Protein AF-A0A6C0IY38-F1 (afdb_monomer_lite)

Organism: NCBI:txid1070528

Structure (mmCIF, N/CA/C/O backbone):
data_AF-A0A6C0IY38-F1
#
_entry.id   AF-A0A6C0IY38-F1
#
loop_
_atom_site.group_PDB
_atom_site.id
_atom_site.type_symbol
_atom_site.label_atom_id
_atom_site.label_alt_id
_atom_site.label_comp_id
_atom_site.label_a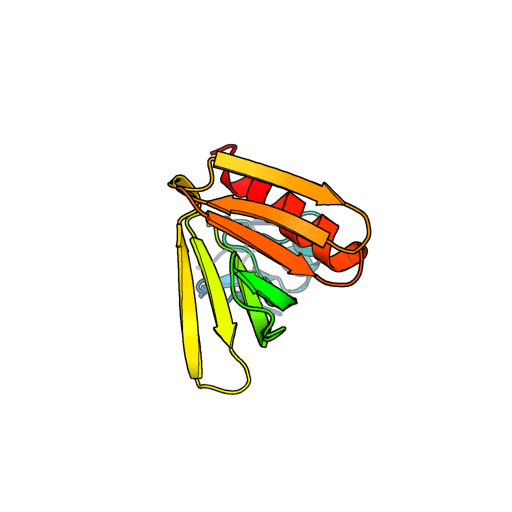sym_id
_atom_site.label_entity_id
_atom_site.label_seq_id
_atom_site.pdbx_PDB_ins_code
_atom_site.Cartn_x
_atom_site.Cartn_y
_atom_site.Cartn_z
_atom_site.occupancy
_atom_site.B_iso_or_equiv
_atom_site.auth_seq_id
_atom_site.auth_comp_id
_atom_site.auth_asym_id
_atom_site.auth_atom_id
_atom_site.pdbx_PDB_model_num
ATOM 1 N N . MET A 1 1 ? 6.571 3.243 -31.061 1.00 57.56 1 MET A N 1
ATOM 2 C CA . MET A 1 1 ? 7.560 2.331 -30.444 1.00 57.56 1 MET A CA 1
ATOM 3 C C . MET A 1 1 ? 7.563 2.615 -28.947 1.00 57.56 1 MET A C 1
ATOM 5 O O . MET A 1 1 ? 7.748 3.769 -28.588 1.00 57.56 1 MET A O 1
ATOM 9 N N . ASN A 1 2 ? 7.266 1.635 -28.086 1.00 83.56 2 ASN A N 1
ATOM 10 C CA . ASN A 1 2 ? 7.164 1.879 -26.639 1.00 83.56 2 ASN A CA 1
ATOM 11 C C . ASN A 1 2 ? 8.555 1.752 -25.995 1.00 83.56 2 ASN A C 1
ATOM 13 O O . ASN A 1 2 ? 9.219 0.730 -26.164 1.00 83.56 2 ASN A O 1
ATOM 17 N N . LEU A 1 3 ? 9.004 2.785 -25.280 1.00 93.50 3 LEU A N 1
ATOM 18 C CA . LEU A 1 3 ? 10.309 2.829 -24.607 1.00 93.50 3 LEU A CA 1
ATOM 19 C C . LEU A 1 3 ? 10.165 2.544 -23.107 1.00 93.50 3 LEU A C 1
ATOM 21 O O . LEU A 1 3 ? 9.169 2.908 -22.479 1.00 93.50 3 LEU A O 1
ATOM 25 N N . CYS A 1 4 ? 11.181 1.926 -22.508 1.00 95.56 4 CYS A N 1
ATOM 26 C CA . CYS A 1 4 ? 11.267 1.731 -21.066 1.00 95.56 4 CYS A CA 1
ATOM 27 C C . CYS A 1 4 ? 11.802 3.003 -20.401 1.00 95.56 4 CYS A C 1
ATOM 29 O O . CYS A 1 4 ? 12.994 3.267 -20.472 1.00 95.56 4 CYS A O 1
ATOM 31 N N . LEU A 1 5 ? 10.978 3.743 -19.661 1.00 92.44 5 LEU A N 1
ATOM 32 C CA . LEU A 1 5 ? 11.366 5.048 -19.088 1.00 92.44 5 LEU A CA 1
ATOM 33 C C . LEU A 1 5 ? 12.457 5.017 -18.002 1.00 92.44 5 LEU A C 1
ATOM 35 O O . LEU A 1 5 ? 12.903 6.062 -17.552 1.00 92.44 5 LEU A O 1
ATOM 39 N N . ILE A 1 6 ? 12.882 3.833 -17.559 1.00 94.06 6 ILE A N 1
ATOM 40 C CA . ILE A 1 6 ? 13.988 3.695 -16.600 1.00 94.06 6 ILE A CA 1
ATOM 41 C C . ILE A 1 6 ? 15.347 3.651 -17.317 1.00 94.06 6 ILE A C 1
ATOM 43 O O . ILE A 1 6 ? 16.330 4.148 -16.784 1.00 94.06 6 ILE A O 1
ATOM 47 N N . CYS A 1 7 ? 15.421 3.018 -18.494 1.00 95.50 7 CYS A N 1
ATOM 48 C CA . CYS A 1 7 ? 16.677 2.844 -19.242 1.00 95.50 7 CYS A CA 1
ATOM 49 C C . CYS A 1 7 ? 16.655 3.464 -20.642 1.00 95.50 7 CYS A C 1
ATOM 51 O O . CYS A 1 7 ? 17.658 3.410 -21.335 1.00 95.50 7 CYS A O 1
ATOM 53 N N . TYR A 1 8 ? 15.518 4.019 -21.058 1.00 94.25 8 TYR A N 1
ATOM 54 C CA . TYR A 1 8 ? 15.255 4.610 -22.370 1.00 94.25 8 TYR A CA 1
ATOM 55 C C . TYR A 1 8 ? 15.456 3.665 -23.569 1.00 94.25 8 TYR A C 1
ATOM 57 O O . TYR A 1 8 ? 15.418 4.097 -24.715 1.00 94.25 8 TYR A O 1
ATOM 65 N N . GLU A 1 9 ? 15.583 2.357 -23.322 1.00 95.75 9 GLU A N 1
ATOM 66 C CA . GLU A 1 9 ? 15.678 1.325 -24.359 1.00 95.75 9 GLU A CA 1
ATOM 67 C C . GLU A 1 9 ? 14.285 0.859 -24.836 1.00 95.75 9 GLU A C 1
ATOM 69 O O . GLU A 1 9 ? 13.318 0.897 -24.062 1.00 95.75 9 GLU A O 1
ATOM 74 N N . PRO A 1 10 ? 14.163 0.351 -26.077 1.00 95.69 10 PRO A N 1
ATOM 75 C CA . PRO A 1 10 ? 12.918 -0.205 -26.606 1.00 95.69 10 PRO A CA 1
ATOM 76 C C . PRO A 1 10 ? 12.379 -1.388 -25.789 1.00 95.69 10 PRO A C 1
ATOM 78 O O . PRO A 1 10 ? 13.118 -2.314 -25.463 1.00 95.69 10 PRO A O 1
ATOM 81 N N . LEU A 1 11 ? 11.071 -1.394 -25.508 1.00 94.00 11 LEU A N 1
ATOM 82 C CA . LEU A 1 11 ? 10.375 -2.497 -24.835 1.00 94.00 11 LEU A CA 1
ATOM 83 C C . LEU A 1 11 ? 10.154 -3.665 -25.806 1.00 94.00 11 LEU A C 1
ATOM 85 O O . LEU A 1 11 ? 9.054 -3.854 -26.319 1.00 94.00 11 LEU A O 1
ATOM 89 N N . LEU A 1 12 ? 11.209 -4.435 -26.070 1.00 90.69 12 LEU A N 1
ATOM 90 C CA . LEU A 1 12 ? 11.171 -5.567 -27.007 1.00 90.69 12 LEU A CA 1
ATOM 91 C C . LEU A 1 12 ? 11.042 -6.918 -26.301 1.00 90.69 12 LEU A C 1
ATOM 93 O O . LEU A 1 12 ? 10.403 -7.828 -26.817 1.00 90.69 12 LEU A O 1
ATOM 97 N N . THR A 1 13 ? 11.638 -7.070 -25.114 1.00 89.06 13 THR A N 1
ATOM 98 C CA . THR A 1 13 ? 11.650 -8.346 -24.384 1.00 89.06 13 THR A CA 1
ATOM 99 C C . THR A 1 13 ? 11.487 -8.142 -22.884 1.00 89.06 13 THR A C 1
ATOM 101 O O . THR A 1 13 ? 11.760 -7.071 -22.346 1.00 89.06 13 THR A O 1
ATOM 104 N N . SER A 1 14 ? 11.048 -9.188 -22.176 1.00 92.31 14 SER A N 1
ATOM 105 C CA . SER A 1 14 ? 10.981 -9.198 -20.706 1.00 92.31 14 SER A CA 1
ATOM 106 C C . SER A 1 14 ? 10.228 -7.999 -20.116 1.00 92.31 14 SER A C 1
ATOM 108 O O . SER A 1 14 ? 10.698 -7.356 -19.178 1.00 92.31 14 SER A O 1
ATOM 110 N N . ILE A 1 15 ? 9.059 -7.684 -20.671 1.00 94.56 15 ILE A N 1
ATOM 111 C CA . ILE A 1 15 ? 8.241 -6.539 -20.263 1.00 94.56 15 ILE A CA 1
ATOM 112 C C . ILE A 1 15 ? 7.404 -6.915 -19.041 1.00 94.56 15 ILE A C 1
ATOM 114 O O . ILE A 1 15 ? 6.842 -8.007 -18.948 1.00 94.56 15 ILE A O 1
ATOM 118 N N . LYS A 1 16 ? 7.299 -5.992 -18.090 1.00 91.81 16 LYS A N 1
ATOM 119 C CA . LYS A 1 16 ? 6.367 -6.067 -16.971 1.00 91.81 16 LYS A CA 1
ATOM 120 C C . LYS A 1 16 ? 5.362 -4.930 -17.099 1.00 91.81 16 LYS A C 1
ATOM 122 O O . LYS A 1 16 ? 5.730 -3.763 -16.989 1.00 91.81 16 LYS A O 1
ATOM 127 N N . THR A 1 17 ? 4.095 -5.292 -17.270 1.00 91.50 17 THR A N 1
ATOM 128 C CA . THR A 1 17 ? 2.969 -4.365 -17.138 1.00 91.50 17 THR A CA 1
ATOM 129 C C . THR A 1 17 ? 2.595 -4.233 -15.663 1.00 91.50 17 THR A C 1
ATOM 131 O O . THR A 1 17 ? 2.416 -5.232 -14.955 1.00 91.50 17 THR A O 1
ATOM 134 N N . MET A 1 18 ? 2.529 -2.997 -15.180 1.00 87.75 18 MET A N 1
ATOM 135 C CA . MET A 1 18 ? 2.107 -2.663 -13.822 1.00 87.75 18 MET A CA 1
ATOM 136 C C . MET A 1 18 ? 0.577 -2.622 -13.706 1.00 87.75 18 MET A C 1
ATOM 138 O O . MET A 1 18 ? -0.126 -2.563 -14.707 1.00 87.75 18 MET A O 1
ATOM 142 N N . LYS A 1 19 ? 0.037 -2.604 -12.479 1.00 80.56 19 LYS A N 1
ATOM 143 C CA . LYS A 1 19 ? -1.417 -2.453 -12.249 1.00 80.56 19 LYS A CA 1
ATOM 144 C C . LYS A 1 19 ? -1.968 -1.107 -12.731 1.00 80.56 19 LYS A C 1
ATOM 146 O O . LYS A 1 19 ? -3.145 -1.013 -13.036 1.00 80.56 19 LYS A O 1
ATOM 151 N N . CYS A 1 20 ? -1.116 -0.086 -12.806 1.00 82.62 20 CYS A N 1
ATOM 152 C CA . CYS A 1 20 ? -1.420 1.200 -13.434 1.00 82.62 20 CYS A CA 1
ATOM 153 C C . CYS A 1 20 ? -1.222 1.186 -14.963 1.00 82.62 20 CYS A C 1
ATOM 155 O O . CYS A 1 20 ? -1.102 2.244 -15.566 1.00 82.62 20 CYS A O 1
ATOM 157 N N . SER A 1 21 ? -1.123 0.002 -15.575 1.00 89.12 21 SER A N 1
ATOM 158 C CA . SER A 1 21 ? -0.968 -0.246 -17.016 1.00 89.12 21 SER A CA 1
ATOM 159 C C . SER A 1 21 ? 0.335 0.235 -17.671 1.00 89.12 21 SER A C 1
ATOM 161 O O . SER A 1 21 ? 0.577 -0.083 -18.831 1.00 89.12 21 SER A O 1
ATOM 163 N N . HIS A 1 22 ? 1.230 0.908 -16.944 1.00 92.19 22 HIS A N 1
ATOM 164 C CA . HIS A 1 22 ? 2.549 1.283 -17.466 1.00 92.19 22 HIS A CA 1
ATOM 165 C C . HIS A 1 22 ? 3.485 0.081 -17.618 1.00 92.19 22 HIS A C 1
ATOM 167 O O . HIS A 1 22 ? 3.487 -0.841 -16.794 1.00 92.19 22 HIS A O 1
ATOM 173 N N . GLN A 1 23 ? 4.299 0.111 -18.672 1.00 95.06 23 GLN A N 1
ATOM 174 C CA . GLN A 1 23 ? 5.196 -0.972 -19.059 1.00 95.06 23 GLN A CA 1
ATOM 175 C C . GLN A 1 23 ? 6.659 -0.583 -18.860 1.00 95.06 23 GLN A C 1
ATOM 177 O O . GLN A 1 23 ? 7.084 0.516 -19.206 1.00 95.06 23 GLN A O 1
ATOM 182 N N . PHE A 1 24 ? 7.439 -1.518 -18.326 1.00 95.75 24 PHE A N 1
ATOM 183 C CA . PHE A 1 24 ? 8.876 -1.364 -18.109 1.00 95.75 24 PHE A CA 1
ATOM 184 C C . PHE A 1 24 ? 9.576 -2.697 -18.358 1.00 95.75 24 PHE A C 1
ATOM 186 O O . PHE A 1 24 ? 8.959 -3.758 -18.241 1.00 95.75 24 PHE A O 1
ATOM 193 N N . HIS A 1 25 ? 10.885 -2.681 -18.602 1.00 97.06 25 HIS A N 1
ATOM 194 C CA . HIS A 1 25 ? 11.669 -3.907 -18.512 1.00 97.06 25 HI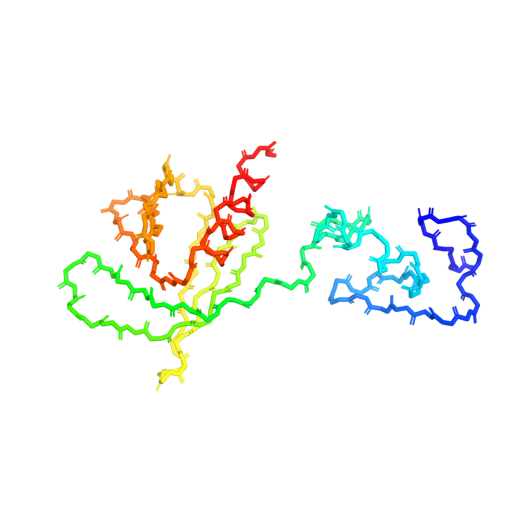S A CA 1
ATOM 195 C C . HIS A 1 25 ? 11.572 -4.493 -17.100 1.00 97.06 25 HIS A C 1
ATOM 197 O O . HIS A 1 25 ? 11.760 -3.782 -16.110 1.00 97.06 25 HIS A O 1
ATOM 203 N N . LYS A 1 26 ? 11.363 -5.809 -16.997 1.00 95.00 26 LYS A N 1
ATOM 204 C CA . LYS A 1 26 ? 11.277 -6.552 -15.732 1.00 95.00 26 LYS A CA 1
ATOM 205 C C . LYS A 1 26 ? 12.512 -6.314 -14.857 1.00 95.00 26 LYS A C 1
ATOM 207 O O . LYS A 1 26 ? 12.358 -6.107 -13.658 1.00 95.00 26 LYS A O 1
ATOM 212 N N . LYS A 1 27 ? 13.715 -6.265 -15.454 1.00 95.56 27 LYS A N 1
ATOM 213 C CA . LYS A 1 27 ? 14.975 -5.929 -14.755 1.00 95.56 27 LYS A CA 1
ATOM 214 C C . LYS A 1 27 ? 14.951 -4.512 -14.172 1.00 95.56 27 LYS A C 1
ATOM 216 O O . LYS A 1 27 ? 15.338 -4.310 -13.026 1.00 95.56 27 LYS A O 1
ATOM 221 N N . CYS A 1 28 ? 14.471 -3.547 -14.952 1.00 95.94 28 CYS A N 1
ATOM 222 C CA . CYS A 1 28 ? 14.491 -2.136 -14.596 1.00 95.94 28 CYS A CA 1
ATOM 223 C C . CYS A 1 28 ? 13.483 -1.845 -13.491 1.00 95.94 28 CYS A C 1
ATOM 225 O O . CYS A 1 28 ? 13.848 -1.272 -12.468 1.00 95.94 28 CYS A O 1
ATOM 227 N N . ILE A 1 29 ? 12.236 -2.298 -13.659 1.00 93.44 29 ILE A N 1
ATOM 228 C CA . ILE A 1 29 ? 11.213 -2.071 -12.640 1.00 93.44 29 ILE A CA 1
ATOM 229 C C . ILE A 1 29 ? 11.528 -2.825 -11.352 1.00 93.44 29 ILE A C 1
ATOM 231 O O . ILE A 1 29 ? 11.276 -2.288 -10.288 1.00 93.44 29 ILE A O 1
ATOM 235 N N . LYS A 1 30 ? 12.146 -4.014 -11.410 1.00 90.06 30 LYS A N 1
ATOM 236 C CA . LYS A 1 30 ? 12.590 -4.718 -10.197 1.00 90.06 30 LYS A CA 1
ATOM 237 C C . LYS A 1 30 ? 13.572 -3.864 -9.385 1.00 90.06 30 LYS A C 1
ATOM 239 O O . LYS A 1 30 ? 13.286 -3.586 -8.230 1.00 90.06 30 LYS A O 1
ATOM 244 N N . LYS A 1 31 ? 14.645 -3.365 -10.017 1.00 89.25 31 LYS A N 1
ATOM 245 C CA . LYS A 1 31 ? 15.626 -2.482 -9.358 1.00 89.25 31 LYS A CA 1
ATOM 246 C C . LYS A 1 31 ? 14.989 -1.210 -8.795 1.00 89.25 31 LYS A C 1
ATOM 248 O O . LYS A 1 31 ? 15.370 -0.758 -7.725 1.00 89.25 31 LYS A O 1
ATOM 253 N N . TRP A 1 32 ? 14.025 -0.628 -9.510 1.00 90.19 32 TRP A N 1
ATOM 254 C CA . TRP A 1 32 ? 13.301 0.544 -9.018 1.00 90.19 32 TRP A CA 1
ATOM 255 C C . TRP A 1 32 ? 12.485 0.218 -7.766 1.00 90.19 32 TRP A C 1
ATOM 257 O O . TRP A 1 32 ? 12.552 0.957 -6.790 1.00 90.19 32 TRP A O 1
ATOM 267 N N . LEU A 1 33 ? 11.761 -0.905 -7.773 1.00 81.94 33 LEU A N 1
ATOM 268 C CA . LEU A 1 33 ? 10.924 -1.336 -6.651 1.00 81.94 33 LEU A CA 1
ATOM 269 C C . LEU A 1 33 ? 11.711 -1.758 -5.411 1.00 81.94 33 LEU A C 1
ATOM 271 O O . LEU A 1 33 ? 11.149 -1.707 -4.318 1.00 81.94 33 LEU A O 1
ATOM 275 N N . ASP A 1 34 ? 12.990 -2.102 -5.564 1.00 75.50 34 ASP A N 1
ATOM 276 C CA . ASP A 1 34 ? 13.902 -2.320 -4.438 1.00 75.50 34 ASP A CA 1
ATOM 277 C C . ASP A 1 34 ? 14.198 -1.009 -3.673 1.00 75.50 34 ASP A C 1
ATOM 279 O O . ASP A 1 34 ? 14.542 -1.052 -2.495 1.00 75.50 34 ASP A O 1
ATOM 283 N N . ILE A 1 35 ? 14.030 0.155 -4.319 1.00 76.38 35 ILE A N 1
ATOM 284 C CA . ILE A 1 35 ? 14.316 1.487 -3.752 1.00 76.38 35 ILE A CA 1
ATOM 285 C C . ILE A 1 35 ? 13.021 2.247 -3.428 1.00 76.38 35 ILE A C 1
ATOM 287 O O . ILE A 1 35 ? 12.884 2.818 -2.349 1.00 76.38 35 ILE A O 1
ATOM 291 N N . LYS A 1 36 ? 12.069 2.287 -4.368 1.00 73.75 36 LYS A N 1
ATOM 292 C CA . LYS A 1 36 ? 10.800 3.019 -4.262 1.00 73.75 36 LYS A CA 1
ATOM 293 C C . LYS A 1 36 ? 9.642 2.111 -4.664 1.00 73.75 36 LYS A C 1
ATOM 295 O O . LYS A 1 36 ? 9.615 1.653 -5.803 1.00 73.75 36 LYS A O 1
ATOM 300 N N . PRO A 1 37 ? 8.611 1.914 -3.826 1.00 75.94 37 PRO A N 1
ATOM 301 C CA . PRO A 1 37 ? 7.505 1.002 -4.124 1.00 75.94 37 PRO A CA 1
ATOM 302 C C . PRO A 1 37 ? 6.490 1.570 -5.136 1.00 75.94 37 PRO A C 1
ATOM 304 O O . PRO A 1 37 ? 5.334 1.151 -5.147 1.00 75.94 37 PRO A O 1
ATOM 307 N N . THR A 1 38 ? 6.880 2.519 -5.985 1.00 80.75 38 THR A N 1
ATOM 308 C CA . THR A 1 38 ? 5.999 3.282 -6.879 1.00 80.75 38 THR A CA 1
ATOM 309 C C . THR A 1 38 ? 6.307 3.027 -8.350 1.00 80.75 38 THR A C 1
ATOM 311 O O . THR A 1 38 ? 7.403 2.625 -8.722 1.00 80.75 38 THR A O 1
ATOM 314 N N . CYS A 1 39 ? 5.332 3.266 -9.220 1.00 87.00 39 CYS A N 1
ATOM 315 C CA . CYS A 1 39 ? 5.537 3.305 -10.660 1.00 87.00 39 CYS A CA 1
ATOM 316 C C . CYS A 1 39 ? 6.424 4.511 -11.027 1.00 87.00 39 CYS A C 1
ATOM 318 O O . CYS A 1 39 ? 6.051 5.626 -10.678 1.00 87.00 39 CYS A O 1
ATOM 320 N N . PRO A 1 40 ? 7.528 4.346 -11.776 1.00 88.75 40 PRO A N 1
ATOM 321 C CA . PRO A 1 40 ? 8.382 5.470 -12.174 1.00 88.75 40 PRO A CA 1
ATOM 322 C C . PRO A 1 40 ? 7.667 6.545 -13.005 1.00 88.75 40 PRO A C 1
ATOM 324 O O . PRO A 1 40 ? 8.109 7.684 -13.030 1.00 88.75 40 PRO A O 1
ATOM 327 N N . TYR A 1 41 ? 6.578 6.185 -13.691 1.00 88.38 41 TYR A N 1
ATOM 328 C CA . TYR A 1 41 ? 5.858 7.094 -14.582 1.00 88.38 41 TYR A CA 1
ATOM 329 C C . TYR A 1 41 ? 4.743 7.868 -13.873 1.00 88.38 41 TYR A C 1
ATOM 331 O O . TYR A 1 41 ? 4.745 9.090 -13.846 1.00 88.38 41 TYR A O 1
ATOM 339 N N . CYS A 1 42 ? 3.785 7.158 -13.272 1.00 84.31 42 CYS A N 1
ATOM 340 C CA . CYS A 1 42 ? 2.609 7.775 -12.645 1.00 84.31 42 CYS A CA 1
ATOM 341 C C . CYS A 1 42 ? 2.667 7.789 -11.115 1.00 84.31 42 CYS A C 1
ATOM 343 O O . CYS A 1 42 ? 1.709 8.204 -10.462 1.00 84.31 42 CYS A O 1
ATOM 345 N N . LEU A 1 43 ? 3.747 7.259 -10.530 1.00 79.69 43 LEU A N 1
ATOM 346 C CA . LEU A 1 43 ? 3.991 7.215 -9.089 1.00 79.69 43 LEU A CA 1
ATOM 347 C C . LEU A 1 43 ? 2.920 6.453 -8.283 1.00 79.69 43 LEU A C 1
ATOM 349 O O . LEU A 1 43 ? 2.849 6.561 -7.061 1.00 79.69 43 LEU A O 1
ATOM 353 N N . SER A 1 44 ? 2.112 5.626 -8.955 1.00 73.50 44 SER A N 1
ATOM 354 C CA . SER A 1 44 ? 1.170 4.704 -8.311 1.00 73.50 44 SER A CA 1
ATOM 355 C C . SER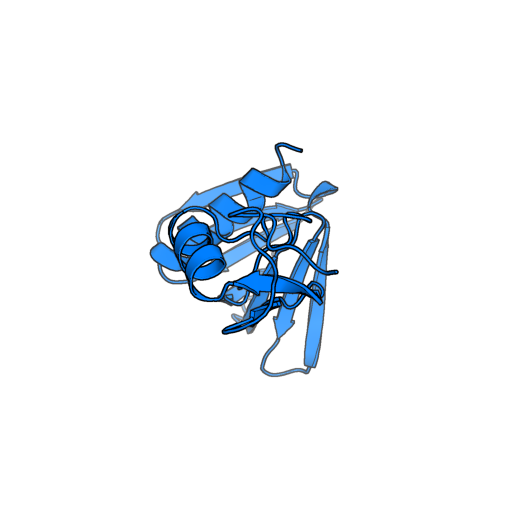 A 1 44 ? 1.907 3.573 -7.595 1.00 73.50 44 SER A C 1
ATOM 357 O O . SER A 1 44 ? 2.814 2.969 -8.162 1.00 73.50 44 SER A O 1
ATOM 359 N N . ILE A 1 45 ? 1.506 3.253 -6.368 1.00 71.38 45 ILE A N 1
ATOM 360 C CA . ILE A 1 45 ? 2.206 2.281 -5.520 1.00 71.38 45 ILE A CA 1
ATOM 361 C C . ILE A 1 45 ? 1.854 0.834 -5.933 1.00 71.38 45 ILE A C 1
ATOM 363 O O . ILE A 1 45 ? 0.702 0.525 -6.242 1.00 71.38 45 ILE A O 1
ATOM 367 N N . VAL A 1 46 ? 2.847 -0.061 -5.989 1.00 70.31 46 VAL A N 1
ATOM 368 C CA . VAL A 1 46 ? 2.757 -1.365 -6.692 1.00 70.31 46 VAL A CA 1
ATOM 369 C C . VAL A 1 46 ? 2.079 -2.466 -5.873 1.00 70.31 46 VAL A C 1
ATOM 371 O O . VAL A 1 46 ? 1.300 -3.272 -6.405 1.00 70.31 46 VAL A O 1
ATOM 374 N N . GLU A 1 47 ? 2.329 -2.482 -4.564 1.00 63.97 47 GLU A N 1
ATOM 375 C CA . GLU A 1 47 ? 1.789 -3.473 -3.633 1.00 63.97 47 GLU A CA 1
ATOM 376 C C . GLU A 1 47 ? 1.447 -2.843 -2.286 1.00 63.97 47 GLU A C 1
ATOM 378 O O . GLU A 1 47 ? 2.168 -2.981 -1.301 1.00 63.97 47 GLU A O 1
ATOM 383 N N . ASN A 1 48 ? 0.289 -2.193 -2.238 1.00 69.44 48 ASN A N 1
ATOM 384 C CA . ASN A 1 48 ? -0.309 -1.754 -0.987 1.00 69.44 48 ASN A CA 1
ATOM 385 C C . ASN A 1 48 ? -1.460 -2.681 -0.648 1.00 69.44 48 ASN A C 1
ATOM 387 O O . ASN A 1 48 ? -2.611 -2.336 -0.839 1.00 69.44 48 ASN A O 1
ATOM 391 N N . LYS A 1 49 ? -1.170 -3.910 -0.228 1.00 83.38 49 LYS A N 1
ATOM 392 C CA . LYS A 1 49 ? -2.185 -4.767 0.396 1.00 83.38 49 LYS A CA 1
ATOM 393 C C . LYS A 1 49 ? -1.610 -5.320 1.684 1.00 83.38 49 LYS A C 1
ATOM 395 O O . LYS A 1 49 ? -0.761 -6.204 1.667 1.00 83.38 49 LYS A O 1
ATOM 400 N N . PHE A 1 50 ? -2.083 -4.793 2.801 1.00 88.81 50 PHE A N 1
ATOM 401 C CA . PHE A 1 50 ? -1.630 -5.165 4.133 1.00 88.81 50 PHE A CA 1
ATOM 402 C C . PHE A 1 50 ? -2.753 -5.889 4.860 1.00 88.81 50 PHE A C 1
ATOM 404 O O . PHE A 1 50 ? -3.845 -5.345 4.999 1.00 88.81 50 PHE A O 1
ATOM 411 N N . LYS A 1 51 ? -2.495 -7.106 5.343 1.00 90.94 51 LYS A N 1
ATOM 412 C CA . LYS A 1 51 ? -3.405 -7.769 6.283 1.00 90.94 51 LYS A CA 1
ATOM 413 C C . LYS A 1 51 ? -3.237 -7.104 7.645 1.00 90.94 51 LYS A C 1
ATOM 415 O O . LYS A 1 51 ? -2.150 -7.156 8.213 1.00 90.94 51 LYS A O 1
ATOM 420 N N . ILE A 1 52 ? -4.289 -6.469 8.142 1.00 91.69 52 ILE A N 1
ATOM 421 C CA . ILE A 1 52 ? -4.266 -5.695 9.382 1.00 91.69 52 ILE A CA 1
ATOM 422 C C . ILE A 1 52 ? -5.507 -5.974 10.228 1.00 91.69 52 ILE A C 1
ATOM 424 O O . ILE A 1 52 ? -6.523 -6.457 9.728 1.00 91.69 52 ILE A O 1
ATOM 428 N N . HIS A 1 53 ? -5.452 -5.604 11.502 1.00 91.56 53 HIS A N 1
ATOM 429 C CA . HIS A 1 53 ? -6.634 -5.514 12.353 1.00 91.56 53 HIS A CA 1
ATOM 430 C C . HIS A 1 53 ? -6.979 -4.045 12.564 1.00 91.56 53 HIS A C 1
ATOM 432 O O . HIS A 1 53 ? -6.093 -3.256 12.884 1.00 91.56 53 HIS A O 1
ATOM 438 N N . VAL A 1 54 ? -8.245 -3.664 12.408 1.00 89.31 54 VAL A N 1
ATOM 439 C CA . VAL A 1 54 ? -8.675 -2.269 12.609 1.00 89.31 54 VAL A CA 1
ATOM 440 C C . VAL A 1 54 ? -9.679 -2.199 13.745 1.00 89.31 54 VAL A C 1
ATOM 442 O O . VAL A 1 54 ? -10.617 -2.996 13.792 1.00 89.31 54 VAL A O 1
ATOM 445 N N . LYS A 1 55 ? -9.492 -1.224 14.637 1.00 88.25 55 LYS A N 1
ATOM 446 C CA . LYS A 1 55 ? -10.484 -0.815 15.635 1.00 88.25 55 LYS A CA 1
ATOM 447 C C . LYS A 1 55 ? -10.957 0.609 15.347 1.00 88.25 55 LYS A C 1
ATOM 449 O O . LYS A 1 55 ? -10.129 1.496 15.132 1.00 88.25 55 LYS A O 1
ATOM 454 N N . PHE A 1 56 ? -12.271 0.811 15.381 1.00 82.75 56 PHE A N 1
ATOM 455 C CA . PHE A 1 56 ? -12.916 2.126 15.320 1.00 82.75 56 PHE A CA 1
ATOM 456 C C . PHE A 1 56 ? -13.358 2.529 16.729 1.00 82.75 56 PHE A C 1
ATOM 458 O O . PHE A 1 56 ? -13.792 1.661 17.490 1.00 82.75 56 PHE A O 1
ATOM 465 N N . ASN A 1 57 ? -13.232 3.816 17.079 1.00 65.88 57 ASN A N 1
ATOM 466 C CA . ASN A 1 57 ? -13.678 4.334 18.375 1.00 65.88 57 ASN A CA 1
ATOM 467 C C . ASN A 1 57 ? -15.114 3.859 18.676 1.00 65.88 57 ASN A C 1
ATOM 469 O O . ASN A 1 57 ? -16.031 4.145 17.912 1.00 65.88 57 ASN A O 1
ATOM 473 N N . ASN A 1 58 ? -15.242 3.127 19.787 1.00 55.19 58 ASN A N 1
ATOM 474 C CA . ASN A 1 58 ? -16.448 2.570 20.420 1.00 55.19 58 ASN A CA 1
ATOM 475 C C . ASN A 1 58 ? -16.893 1.138 20.075 1.00 55.19 58 ASN A C 1
ATOM 477 O O . ASN A 1 58 ? -17.793 0.651 20.748 1.00 55.19 58 ASN A O 1
ATOM 481 N N . ASN A 1 59 ? -16.218 0.392 19.186 1.00 54.19 59 ASN A N 1
ATOM 482 C CA . ASN A 1 59 ? -16.524 -1.038 18.991 1.00 54.19 59 ASN A CA 1
ATOM 483 C C . ASN A 1 59 ? -15.322 -1.938 19.333 1.00 54.19 59 ASN A C 1
ATOM 485 O O . ASN A 1 59 ? -14.262 -1.852 18.713 1.00 54.19 59 ASN A O 1
ATOM 489 N N . ASN A 1 60 ? -15.501 -2.864 20.286 1.00 52.25 60 ASN A N 1
ATOM 490 C CA . ASN A 1 60 ? -14.495 -3.862 20.698 1.00 52.25 60 ASN A CA 1
ATOM 491 C C . ASN A 1 60 ? -14.206 -4.948 19.638 1.00 52.25 60 ASN A C 1
ATOM 493 O O . ASN A 1 60 ? -13.374 -5.832 19.852 1.00 52.25 60 ASN A O 1
ATOM 497 N N . LEU A 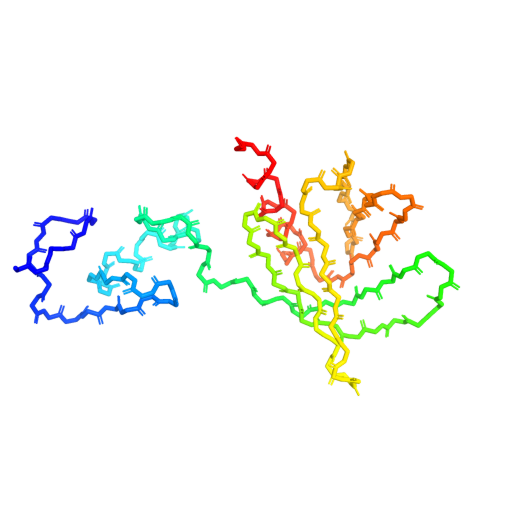1 61 ? -14.859 -4.880 18.478 1.00 57.16 61 LEU A N 1
ATOM 498 C CA . LEU A 1 61 ? -14.719 -5.846 17.396 1.00 57.16 61 LEU A CA 1
ATOM 499 C C . LEU A 1 61 ? -13.403 -5.613 16.638 1.00 57.16 61 LEU A C 1
ATOM 501 O O . LEU A 1 61 ? -13.273 -4.701 15.821 1.00 57.16 61 LEU A O 1
ATOM 505 N N . LYS A 1 62 ? -12.402 -6.455 16.921 1.00 61.28 62 LYS A N 1
ATOM 506 C CA . LYS A 1 62 ? -11.201 -6.587 16.086 1.00 61.28 62 LYS A CA 1
ATOM 507 C C . LYS A 1 62 ? -11.597 -7.263 14.776 1.00 61.28 62 LYS A C 1
ATOM 509 O O . LYS A 1 62 ? -11.718 -8.486 14.725 1.00 61.28 62 LYS A O 1
ATOM 514 N N . ASN A 1 63 ? -11.746 -6.482 13.716 1.00 74.62 63 ASN A N 1
ATOM 515 C CA . ASN A 1 63 ? -12.041 -7.025 12.395 1.00 74.62 63 ASN A CA 1
ATOM 516 C C . ASN A 1 63 ? -10.755 -7.119 11.566 1.00 74.62 63 ASN A C 1
ATOM 518 O O . ASN A 1 63 ? -9.891 -6.240 11.633 1.00 74.62 63 ASN A O 1
ATOM 522 N N . ASN A 1 64 ? -10.624 -8.212 10.812 1.00 86.69 64 ASN A N 1
ATOM 523 C CA . ASN A 1 64 ? -9.500 -8.444 9.910 1.00 86.69 64 ASN A CA 1
ATOM 524 C C . ASN A 1 64 ? -9.777 -7.712 8.599 1.00 86.69 64 ASN A C 1
ATOM 526 O O . ASN A 1 64 ? -10.771 -8.003 7.932 1.00 86.69 64 ASN A O 1
ATOM 530 N N . TYR A 1 65 ? -8.888 -6.799 8.227 1.00 89.62 65 TYR A N 1
ATOM 531 C CA . TYR A 1 65 ? -8.988 -6.043 6.989 1.00 89.62 65 TYR A CA 1
ATOM 532 C C . TYR A 1 65 ? -7.789 -6.291 6.086 1.00 89.62 65 TYR A C 1
ATOM 534 O O . TYR A 1 65 ? -6.662 -6.496 6.544 1.00 89.62 65 TYR A O 1
ATOM 542 N N . ILE A 1 66 ? -8.027 -6.185 4.786 1.00 87.94 66 ILE A N 1
ATOM 543 C CA . ILE A 1 66 ? -6.988 -5.858 3.817 1.00 87.94 66 ILE A CA 1
ATOM 544 C C . ILE A 1 66 ? -6.990 -4.340 3.654 1.00 87.94 66 ILE A C 1
ATOM 546 O O . ILE A 1 66 ? -7.998 -3.753 3.269 1.00 87.94 66 ILE A O 1
ATOM 550 N N . CYS A 1 67 ? -5.860 -3.711 3.953 1.00 89.12 67 CYS A N 1
ATOM 551 C CA . CYS A 1 67 ? -5.635 -2.287 3.763 1.00 89.12 67 CYS A CA 1
ATOM 552 C C . CYS A 1 67 ? -4.856 -2.035 2.478 1.00 89.12 67 CYS A C 1
ATOM 554 O O . CYS A 1 67 ? -3.786 -2.613 2.285 1.00 89.12 67 CYS A O 1
ATOM 556 N N . SER A 1 68 ? -5.382 -1.160 1.628 1.00 87.12 68 SER A N 1
ATOM 557 C CA . SER A 1 68 ? -4.706 -0.627 0.453 1.00 87.12 68 SER A CA 1
ATOM 558 C C . SER A 1 68 ? -4.642 0.878 0.519 1.00 87.12 68 SER A C 1
ATOM 560 O O . SER A 1 68 ? -5.606 1.521 0.898 1.00 87.12 68 SER A O 1
ATOM 562 N N . ILE A 1 69 ? -3.505 1.441 0.145 1.00 85.31 69 ILE A N 1
ATOM 563 C CA . ILE A 1 69 ? -3.214 2.867 0.280 1.00 85.31 69 ILE A CA 1
ATOM 564 C C . ILE A 1 69 ? -2.845 3.370 -1.109 1.00 85.31 69 ILE A C 1
ATOM 566 O O . ILE A 1 69 ? -2.129 2.690 -1.841 1.00 85.31 69 ILE A O 1
ATOM 570 N N . ASP A 1 70 ? -3.348 4.523 -1.501 1.00 79.31 70 ASP A N 1
ATOM 571 C CA . ASP A 1 70 ? -2.867 5.269 -2.658 1.00 79.31 70 ASP A CA 1
ATOM 572 C C . ASP A 1 70 ? -2.617 6.725 -2.238 1.00 79.31 70 ASP A C 1
ATOM 574 O O . ASP A 1 70 ? -2.610 7.027 -1.049 1.00 79.31 70 ASP A O 1
ATOM 578 N N . ARG A 1 71 ? -2.371 7.625 -3.193 1.00 80.06 71 ARG A N 1
ATOM 579 C CA . ARG A 1 71 ? -2.101 9.044 -2.902 1.00 80.06 71 ARG A CA 1
ATOM 580 C C . ARG A 1 71 ? -3.292 9.790 -2.301 1.00 80.06 71 ARG A C 1
ATOM 582 O O . ARG A 1 71 ? -3.108 10.774 -1.603 1.00 80.06 71 ARG A O 1
ATOM 589 N N . ASN A 1 72 ? -4.509 9.327 -2.564 1.00 82.75 72 ASN A N 1
ATOM 590 C CA . ASN A 1 72 ? -5.737 10.041 -2.236 1.00 82.75 72 ASN A CA 1
ATOM 591 C C . ASN A 1 72 ? -6.529 9.361 -1.118 1.00 82.75 72 ASN A C 1
ATOM 593 O O . ASN A 1 72 ? -7.313 10.031 -0.438 1.00 82.75 72 ASN A O 1
ATOM 597 N N . LYS A 1 73 ? -6.395 8.042 -0.945 1.00 87.56 73 LYS A N 1
ATOM 598 C CA . LYS A 1 73 ? -7.236 7.263 -0.032 1.00 87.56 73 LYS A CA 1
ATOM 599 C C . LYS A 1 73 ? -6.564 6.017 0.546 1.00 87.56 73 LYS A C 1
ATOM 601 O O . LYS A 1 73 ? -5.657 5.421 -0.027 1.00 87.56 73 LYS A O 1
ATOM 606 N N . ILE A 1 74 ? -7.113 5.580 1.674 1.00 90.06 74 ILE A N 1
ATOM 607 C CA . ILE A 1 74 ? -6.898 4.287 2.314 1.00 90.06 74 ILE A CA 1
ATOM 608 C C . ILE A 1 74 ? -8.195 3.481 2.157 1.00 90.06 74 ILE A C 1
ATOM 610 O O . ILE A 1 74 ? -9.247 3.877 2.655 1.00 90.06 74 ILE A O 1
ATOM 614 N N . LEU A 1 75 ? -8.131 2.349 1.466 1.00 87.50 75 LEU A N 1
ATOM 615 C CA . LEU A 1 75 ? -9.200 1.367 1.320 1.00 87.50 75 LEU A CA 1
ATOM 616 C C . LEU A 1 75 ? -9.015 0.244 2.348 1.00 87.50 75 LEU A C 1
ATOM 618 O O . LEU A 1 75 ? -7.967 -0.393 2.391 1.00 87.50 75 LEU A O 1
ATOM 622 N N . LEU A 1 76 ? -10.049 -0.036 3.133 1.00 89.25 76 LEU A N 1
ATOM 623 C CA . LEU A 1 76 ? -10.113 -1.115 4.114 1.00 89.25 76 LEU A CA 1
ATOM 624 C C . LEU A 1 76 ? -11.200 -2.107 3.692 1.00 89.25 76 LEU A C 1
ATOM 626 O O . LEU A 1 76 ? -12.378 -1.777 3.761 1.00 89.25 76 LEU A O 1
ATOM 630 N N . LEU A 1 77 ? -10.826 -3.317 3.282 1.00 86.12 77 LEU A N 1
ATOM 631 C CA . LEU A 1 77 ? -11.757 -4.389 2.907 1.00 86.12 77 LEU A CA 1
ATOM 632 C C . LEU A 1 77 ? -11.869 -5.405 4.048 1.00 86.12 77 LEU A C 1
ATOM 634 O O . LEU A 1 77 ? -10.854 -5.999 4.414 1.00 86.12 77 LEU A O 1
ATOM 638 N N . ASN A 1 78 ? -13.060 -5.605 4.615 1.00 83.25 78 ASN A N 1
ATOM 639 C CA . ASN A 1 78 ? -13.276 -6.604 5.661 1.00 83.25 78 ASN A CA 1
ATOM 640 C C . ASN A 1 78 ? -13.317 -8.005 5.042 1.00 83.25 78 ASN A C 1
ATOM 642 O O . ASN A 1 78 ? -14.214 -8.311 4.262 1.00 83.25 78 ASN A O 1
ATOM 646 N N . CYS A 1 79 ? -12.388 -8.880 5.433 1.00 71.50 79 CYS A N 1
ATOM 647 C CA . CYS A 1 79 ? -12.296 -10.229 4.866 1.00 71.50 79 CYS A CA 1
ATOM 648 C C . CYS A 1 79 ? -13.474 -11.146 5.235 1.00 71.50 79 CYS A C 1
ATOM 650 O O . CYS A 1 79 ? -13.573 -12.231 4.675 1.00 71.50 79 CYS A O 1
ATOM 652 N N . LYS A 1 80 ? -14.295 -10.774 6.226 1.00 76.19 80 LYS A N 1
ATOM 653 C CA . LYS A 1 80 ? -15.395 -11.612 6.726 1.00 76.19 80 LYS A CA 1
ATOM 654 C C . LYS A 1 80 ? -16.778 -11.182 6.248 1.00 76.19 80 LYS A C 1
ATOM 656 O O . LYS A 1 80 ? -17.699 -11.977 6.368 1.00 76.19 80 LYS A O 1
ATOM 661 N N . THR A 1 81 ? -16.954 -9.933 5.816 1.00 68.69 81 THR A N 1
ATOM 662 C CA . THR A 1 81 ? -18.302 -9.363 5.647 1.00 68.69 81 THR A CA 1
ATOM 663 C C . THR A 1 81 ? -18.525 -8.641 4.320 1.00 68.69 81 THR A C 1
ATOM 665 O O . THR A 1 81 ? -19.504 -7.918 4.230 1.00 68.69 81 THR A O 1
ATOM 668 N N . ASP A 1 82 ? -17.632 -8.742 3.328 1.00 65.69 82 ASP A N 1
ATO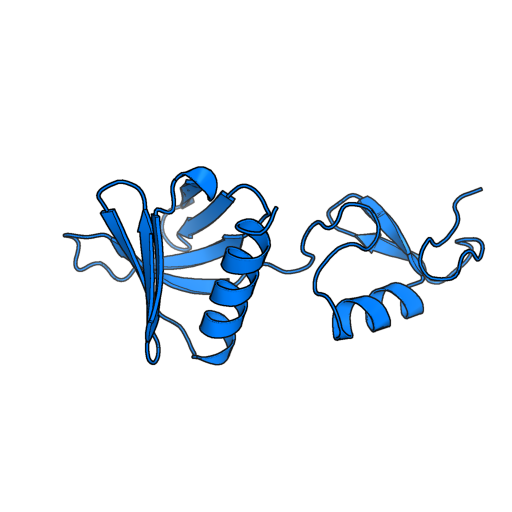M 669 C CA . ASP A 1 82 ? -17.662 -7.993 2.046 1.00 65.69 82 ASP A CA 1
ATOM 670 C C . ASP A 1 82 ? -17.836 -6.459 2.157 1.00 65.69 82 ASP A C 1
ATOM 672 O O . ASP A 1 82 ? -17.888 -5.732 1.166 1.00 65.69 82 ASP A O 1
ATOM 676 N N . VAL A 1 83 ? -17.837 -5.925 3.379 1.00 74.81 83 VAL A N 1
ATOM 677 C CA . VAL A 1 83 ? -17.912 -4.497 3.672 1.00 74.81 83 VAL A CA 1
ATOM 678 C C . VAL A 1 83 ? -16.550 -3.871 3.416 1.00 74.81 83 VAL A C 1
ATOM 680 O O . VAL A 1 83 ? -15.525 -4.338 3.923 1.00 74.81 83 VAL A O 1
ATOM 683 N N . TYR A 1 84 ? -16.545 -2.748 2.703 1.00 81.50 84 TYR A N 1
ATOM 684 C CA . TYR A 1 84 ? -15.369 -1.906 2.538 1.00 81.50 84 TYR A CA 1
ATOM 685 C C . TYR A 1 84 ? -15.565 -0.536 3.192 1.00 81.50 84 TYR A C 1
ATOM 687 O O . TYR A 1 84 ? -16.677 -0.026 3.313 1.00 81.50 84 TYR A O 1
ATOM 695 N N . LYS A 1 85 ? -14.458 0.084 3.602 1.00 86.75 85 LYS A N 1
ATOM 696 C CA . LYS A 1 85 ? -14.404 1.470 4.072 1.00 86.75 85 LYS A CA 1
ATOM 697 C C . LYS A 1 85 ? -13.306 2.222 3.336 1.00 86.75 85 LYS A C 1
ATOM 699 O O . LYS A 1 85 ? -12.227 1.681 3.112 1.00 86.75 85 LYS A O 1
ATOM 704 N N . ILE A 1 86 ? -13.576 3.470 2.973 1.00 86.31 86 ILE A N 1
ATOM 705 C CA . ILE A 1 86 ? -12.623 4.358 2.304 1.00 86.31 86 ILE A CA 1
ATOM 706 C C . ILE A 1 86 ? -12.362 5.550 3.221 1.00 86.31 86 ILE A C 1
ATOM 708 O O . ILE A 1 86 ? -13.302 6.160 3.725 1.00 86.31 86 ILE A O 1
ATOM 712 N N . LEU A 1 87 ? -11.091 5.877 3.430 1.00 89.94 87 LEU A N 1
ATOM 713 C CA . LEU A 1 87 ? -10.644 7.060 4.160 1.00 89.94 87 LEU A CA 1
ATOM 714 C C . LEU A 1 87 ? -9.871 7.933 3.185 1.00 89.94 87 LEU A C 1
ATOM 716 O O . LEU A 1 87 ? -8.878 7.473 2.631 1.00 89.94 87 LEU A O 1
ATOM 720 N N . TYR A 1 88 ? -10.296 9.168 2.957 1.00 90.44 88 TYR A N 1
ATOM 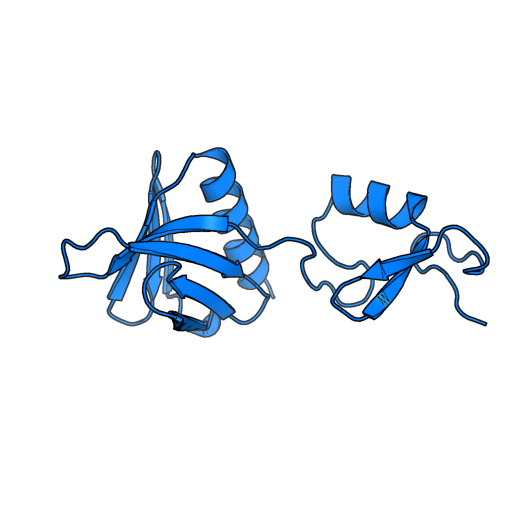721 C CA . TYR A 1 88 ? -9.539 10.068 2.088 1.00 90.44 88 TYR A CA 1
ATOM 722 C C . TYR A 1 88 ? -8.388 10.712 2.859 1.00 90.44 88 TYR A C 1
ATOM 724 O O . TYR A 1 88 ? -8.594 11.261 3.938 1.00 90.44 88 TYR A O 1
ATOM 732 N N . ILE A 1 89 ? -7.182 10.679 2.299 1.00 89.88 89 ILE A N 1
ATOM 733 C CA . ILE A 1 89 ? -5.964 11.142 2.977 1.00 89.88 89 ILE A CA 1
ATOM 734 C C . ILE A 1 89 ? -6.062 12.622 3.360 1.00 89.88 89 ILE A C 1
ATOM 736 O O . ILE A 1 89 ? -5.699 12.972 4.477 1.00 89.88 89 ILE A O 1
ATOM 740 N N . ARG A 1 90 ? -6.704 13.453 2.526 1.00 91.19 90 ARG A N 1
ATOM 741 C CA . ARG A 1 90 ? -6.998 14.874 2.816 1.00 91.19 90 ARG A CA 1
ATOM 742 C C . ARG A 1 90 ? -7.782 15.141 4.109 1.00 91.19 90 ARG A C 1
ATOM 744 O O . ARG A 1 90 ? -7.851 16.281 4.545 1.00 91.19 90 ARG A O 1
ATOM 751 N N . TYR A 1 91 ? -8.414 14.126 4.700 1.00 93.00 91 TYR A N 1
ATOM 752 C CA . TYR A 1 91 ? -9.163 14.247 5.955 1.00 93.00 91 TYR A CA 1
ATOM 753 C C . TYR A 1 91 ? -8.437 13.637 7.164 1.00 93.00 91 TYR A C 1
ATOM 755 O O . TYR A 1 91 ? -8.989 13.608 8.269 1.00 93.00 91 TYR A O 1
ATOM 763 N N . ILE A 1 92 ? -7.216 13.129 6.977 1.00 92.88 92 ILE A N 1
ATOM 764 C CA . ILE A 1 92 ? -6.366 12.675 8.075 1.00 92.88 92 ILE A CA 1
ATOM 765 C C . ILE A 1 92 ? -5.718 13.913 8.709 1.00 92.88 92 ILE A C 1
ATOM 767 O O . ILE A 1 92 ? -4.970 14.631 8.056 1.00 92.88 92 ILE A O 1
ATOM 771 N N . LYS A 1 93 ? -5.996 14.152 9.993 1.00 92.75 93 LYS A N 1
ATOM 772 C CA . LYS A 1 93 ? -5.430 15.265 10.771 1.00 92.75 93 LYS A CA 1
ATOM 773 C C . LYS A 1 93 ? -3.980 14.982 11.172 1.00 92.75 93 LYS A C 1
ATOM 775 O O . LYS A 1 93 ? -3.131 15.861 11.101 1.00 92.75 93 LYS A O 1
ATOM 780 N N . ASN A 1 94 ? -3.700 13.758 11.621 1.00 92.62 94 ASN A N 1
ATOM 781 C CA . ASN A 1 94 ? -2.352 13.279 11.928 1.00 92.62 94 ASN A CA 1
ATOM 782 C C . ASN A 1 94 ? -2.313 11.747 12.023 1.00 92.62 94 ASN A C 1
ATOM 784 O O . ASN A 1 94 ? -3.349 11.074 12.066 1.00 92.62 94 ASN A O 1
ATOM 788 N N . ILE A 1 95 ? -1.096 11.206 12.070 1.00 94.50 95 ILE A N 1
ATOM 789 C CA . ILE A 1 95 ? -0.832 9.793 12.333 1.00 94.50 95 ILE A CA 1
ATOM 790 C C . ILE A 1 95 ? 0.234 9.651 13.420 1.00 94.50 95 ILE A C 1
ATOM 792 O O . ILE A 1 95 ? 1.190 10.425 13.462 1.00 94.50 95 ILE A O 1
ATOM 796 N N . SER A 1 96 ? 0.087 8.650 14.285 1.00 94.06 96 SER A N 1
ATOM 797 C CA . SER A 1 96 ? 1.054 8.339 15.341 1.00 94.06 96 SER A CA 1
ATOM 798 C C . SER A 1 96 ? 1.345 6.842 15.402 1.00 94.06 96 SER A C 1
ATOM 800 O O . SER A 1 96 ? 0.440 6.005 15.414 1.00 94.06 96 SER A O 1
ATOM 802 N N . LEU A 1 97 ? 2.634 6.499 15.403 1.00 94.81 97 LEU A N 1
ATOM 803 C CA . LEU A 1 97 ? 3.120 5.123 15.374 1.00 94.81 97 LEU A CA 1
ATOM 804 C C . LEU A 1 97 ? 3.592 4.693 16.768 1.00 94.81 97 LEU A C 1
ATOM 806 O O . LEU A 1 97 ? 4.454 5.329 17.365 1.00 94.81 97 LEU A O 1
ATOM 810 N N . TYR A 1 98 ? 3.050 3.578 17.250 1.00 92.06 98 TYR A N 1
ATOM 811 C CA . TYR A 1 98 ? 3.386 2.928 18.515 1.00 92.06 98 TYR A CA 1
ATOM 812 C C . TYR A 1 98 ? 3.759 1.457 18.266 1.00 92.06 98 TYR A C 1
ATOM 814 O O . TYR A 1 98 ? 3.443 0.901 17.204 1.00 92.06 98 TYR A O 1
ATOM 822 N N . PRO A 1 99 ? 4.376 0.760 19.239 1.00 91.69 99 PRO A N 1
ATOM 823 C CA . PRO A 1 99 ? 4.613 -0.674 19.127 1.00 91.69 99 PRO A CA 1
ATOM 824 C C . PRO A 1 99 ? 3.327 -1.437 18.771 1.00 91.69 99 PRO A C 1
ATOM 826 O O . PRO A 1 99 ? 2.322 -1.376 19.481 1.00 91.69 99 PRO A O 1
ATOM 829 N N . LYS A 1 100 ? 3.355 -2.150 17.637 1.00 91.75 100 LYS A N 1
ATOM 830 C CA . LYS A 1 100 ? 2.234 -2.944 17.093 1.00 91.75 100 LYS A CA 1
ATOM 831 C C . LYS A 1 100 ? 0.926 -2.172 16.835 1.00 91.75 100 LYS A C 1
ATOM 833 O O . LYS A 1 100 ? -0.087 -2.812 16.543 1.00 91.75 100 LYS A O 1
ATOM 838 N N . THR A 1 101 ? 0.919 -0.836 16.899 1.00 93.94 101 THR A N 1
ATOM 839 C CA . THR A 1 101 ? -0.282 -0.019 16.654 1.00 93.94 101 THR A CA 1
ATOM 840 C C . THR A 1 101 ? 0.049 1.269 15.899 1.00 93.94 101 THR A C 1
ATOM 842 O O . THR A 1 101 ? 0.899 2.037 16.325 1.00 93.94 101 THR A O 1
ATOM 845 N N . LEU A 1 102 ? -0.666 1.544 14.810 1.00 95.06 102 LEU A N 1
ATOM 846 C CA . LEU A 1 102 ? -0.688 2.833 14.120 1.00 95.06 102 LEU A CA 1
ATOM 847 C C . LEU A 1 102 ? -2.045 3.497 14.363 1.00 95.06 102 LEU A C 1
ATOM 849 O O . LEU A 1 102 ? -3.089 2.924 14.043 1.00 95.06 102 LEU A O 1
ATOM 853 N N . CYS A 1 103 ? -2.029 4.698 14.922 1.00 94.81 103 CYS A N 1
ATOM 854 C CA . CYS A 1 103 ? -3.213 5.517 15.124 1.00 94.81 103 CYS A CA 1
ATOM 855 C C . CYS A 1 103 ? -3.342 6.515 13.969 1.00 94.81 103 CYS A C 1
ATOM 857 O O . CYS A 1 103 ? -2.387 7.217 13.643 1.00 94.81 103 CYS A O 1
ATOM 859 N N . ILE A 1 104 ? -4.524 6.577 13.362 1.00 93.69 104 ILE A N 1
ATOM 860 C CA . ILE A 1 104 ? -4.880 7.549 12.327 1.00 93.69 104 ILE A CA 1
ATOM 861 C C . ILE A 1 104 ? -6.002 8.413 12.891 1.00 93.69 104 ILE A C 1
ATOM 863 O O . ILE A 1 104 ? -7.100 7.911 13.144 1.00 93.69 104 ILE A O 1
ATOM 867 N N . ASN A 1 105 ? -5.721 9.697 13.099 1.00 93.06 105 ASN A N 1
ATOM 868 C CA . ASN A 1 105 ? -6.731 10.676 13.472 1.00 93.06 105 ASN A CA 1
ATOM 869 C C . ASN A 1 105 ? -7.408 11.174 12.191 1.00 93.06 105 ASN A C 1
ATOM 871 O O . ASN A 1 105 ? -6.796 11.883 11.394 1.00 93.06 105 ASN A O 1
ATOM 875 N N . TYR A 1 106 ? -8.637 10.728 11.956 1.00 92.06 106 TYR A N 1
ATOM 876 C CA . TYR A 1 106 ? -9.388 10.948 10.726 1.00 92.06 106 TYR A CA 1
ATOM 877 C C . TYR A 1 106 ? -10.699 11.650 11.057 1.00 92.06 106 TYR A C 1
ATOM 879 O O . TYR A 1 106 ? -11.561 11.059 11.711 1.00 92.06 106 TYR A O 1
ATOM 887 N N . GLN A 1 107 ? -10.861 12.887 10.583 1.00 89.25 107 GLN A N 1
ATOM 888 C CA . GLN A 1 107 ? -11.986 13.745 10.974 1.00 89.25 107 GLN A CA 1
ATOM 889 C C . GLN A 1 107 ? -12.134 13.759 12.510 1.00 89.25 107 GLN A C 1
ATOM 891 O O . GLN A 1 107 ? -11.190 14.154 13.193 1.00 89.25 107 GLN A O 1
ATOM 896 N N . ASP A 1 108 ? -13.260 13.301 13.057 1.00 86.81 108 ASP A N 1
ATOM 897 C CA . ASP A 1 108 ? -13.531 13.268 14.505 1.00 86.81 108 ASP A CA 1
ATOM 898 C C . ASP A 1 108 ? -13.444 11.848 15.092 1.00 86.81 108 ASP A C 1
ATOM 900 O O . ASP A 1 108 ? -13.964 11.543 16.167 1.00 86.81 108 ASP A O 1
ATOM 904 N N . HIS A 1 109 ? -12.758 10.949 14.382 1.00 86.81 109 HIS A N 1
ATOM 905 C CA . HIS A 1 109 ? -12.574 9.559 14.772 1.00 86.81 109 HIS A CA 1
ATOM 906 C C . HIS A 1 109 ? -11.096 9.174 14.819 1.00 86.81 109 HIS A C 1
ATOM 908 O O . HIS A 1 109 ? -10.281 9.604 14.007 1.00 86.81 109 HIS A O 1
ATOM 914 N N . ILE A 1 110 ? -10.759 8.263 15.732 1.00 90.44 110 ILE A N 1
ATOM 915 C CA . ILE A 1 110 ? -9.446 7.620 15.758 1.00 90.44 110 ILE A CA 1
ATOM 916 C C . ILE A 1 110 ? -9.601 6.195 15.241 1.00 90.44 110 ILE A C 1
ATOM 918 O O . ILE A 1 110 ? -10.391 5.404 15.766 1.00 90.44 110 ILE A O 1
ATOM 922 N N . LEU A 1 111 ? -8.825 5.859 14.213 1.00 91.50 111 LEU A N 1
ATOM 923 C CA . LEU A 1 111 ? -8.657 4.488 13.757 1.00 91.50 111 LEU A CA 1
ATOM 924 C C . LEU A 1 111 ? -7.366 3.926 14.330 1.00 91.50 111 LEU A C 1
ATOM 926 O O . LEU A 1 111 ? -6.307 4.539 14.206 1.00 91.50 111 LEU A O 1
ATOM 930 N N . LYS A 1 112 ? -7.441 2.730 14.910 1.00 93.19 112 LYS A N 1
ATOM 931 C CA . LYS A 1 112 ? -6.263 2.004 15.394 1.00 93.19 112 LYS A CA 1
ATOM 932 C C . LYS A 1 112 ? -6.019 0.800 14.497 1.00 93.19 112 LYS A C 1
ATOM 934 O O . LYS A 1 112 ? -6.793 -0.157 14.522 1.00 93.19 112 LYS A O 1
ATOM 939 N N . ILE A 1 113 ? -4.950 0.859 13.713 1.00 92.69 113 ILE A N 1
ATOM 940 C CA . ILE A 1 113 ? -4.455 -0.231 12.875 1.00 92.69 113 ILE A CA 1
ATOM 941 C C . ILE A 1 113 ? -3.442 -1.039 13.688 1.00 92.69 113 ILE A C 1
ATOM 943 O O . ILE A 1 113 ? -2.441 -0.498 14.143 1.00 92.69 113 ILE A O 1
ATOM 947 N N . GLN A 1 114 ? -3.674 -2.336 13.861 1.00 92.75 114 GLN A N 1
ATOM 948 C CA . GLN A 1 114 ? -2.766 -3.247 14.555 1.00 92.75 114 GLN A CA 1
ATOM 949 C C . GLN A 1 114 ? -2.188 -4.264 13.569 1.00 92.75 114 GLN A C 1
ATOM 951 O O . GLN A 1 114 ? -2.927 -4.899 12.813 1.00 92.75 114 GLN A O 1
ATOM 956 N N . SER A 1 115 ? -0.864 -4.416 13.583 1.00 92.81 115 SER A N 1
ATOM 957 C CA . SER A 1 115 ? -0.128 -5.427 12.816 1.00 92.81 115 SER A CA 1
ATOM 958 C C . SER A 1 115 ? 1.301 -5.587 13.362 1.00 92.81 115 SER A C 1
ATOM 960 O O . SER A 1 115 ? 1.654 -5.009 14.393 1.00 92.81 115 SER A O 1
ATOM 962 N N . ASN A 1 116 ? 2.141 -6.375 12.688 1.00 91.12 116 ASN A N 1
ATOM 963 C CA . ASN A 1 116 ? 3.573 -6.425 12.966 1.00 91.12 116 ASN A CA 1
ATOM 964 C C . ASN A 1 116 ? 4.251 -5.077 12.651 1.00 91.12 116 ASN A C 1
ATOM 966 O O . ASN A 1 116 ? 3.822 -4.339 11.764 1.00 91.12 116 ASN A O 1
ATOM 970 N N . CYS A 1 117 ? 5.339 -4.771 13.364 1.00 87.44 117 CYS A N 1
ATOM 971 C CA . CYS A 1 117 ? 6.001 -3.469 13.271 1.00 87.44 117 CYS A CA 1
ATOM 972 C C . CYS A 1 117 ? 6.484 -3.139 11.851 1.00 87.44 117 CYS A C 1
ATOM 974 O O . CYS A 1 117 ? 6.310 -2.009 11.412 1.00 87.44 117 CYS A O 1
ATOM 976 N N . LYS A 1 118 ? 7.011 -4.122 11.101 1.00 87.19 118 LYS A N 1
ATOM 977 C CA . LYS A 1 118 ? 7.487 -3.914 9.720 1.00 87.19 118 LYS A CA 1
ATOM 978 C C . LYS A 1 118 ? 6.367 -3.415 8.800 1.00 87.19 118 LYS A C 1
ATOM 980 O O . LYS A 1 118 ? 6.570 -2.476 8.038 1.00 87.19 118 LYS A O 1
ATOM 985 N N . GLN A 1 119 ? 5.175 -4.010 8.888 1.00 89.38 119 GLN A N 1
ATOM 986 C CA . GLN A 1 119 ? 4.016 -3.564 8.111 1.00 89.38 119 GLN A CA 1
ATOM 987 C C . GLN A 1 119 ? 3.534 -2.180 8.536 1.00 89.38 119 GLN A C 1
ATOM 989 O O . GLN A 1 119 ? 3.193 -1.378 7.673 1.00 89.38 119 GLN A O 1
ATOM 994 N N . LEU A 1 120 ? 3.504 -1.890 9.839 1.00 91.50 120 LEU A N 1
ATOM 995 C CA . LEU A 1 120 ? 3.036 -0.592 10.330 1.00 91.50 120 LEU A CA 1
ATOM 996 C C . LEU A 1 120 ? 3.967 0.554 9.938 1.00 91.50 120 LEU A C 1
ATOM 998 O O . LEU A 1 120 ? 3.468 1.610 9.565 1.00 91.50 120 LEU A O 1
ATOM 1002 N N . ILE A 1 121 ? 5.285 0.332 9.966 1.00 88.94 121 ILE A N 1
ATOM 1003 C CA . ILE A 1 121 ? 6.277 1.298 9.470 1.00 88.94 121 ILE A CA 1
ATOM 1004 C C . ILE A 1 121 ? 6.013 1.589 7.991 1.00 88.94 121 ILE A C 1
ATOM 1006 O O . ILE A 1 121 ? 5.829 2.745 7.628 1.00 88.94 121 ILE A O 1
ATOM 1010 N N . LYS A 1 122 ? 5.860 0.544 7.167 1.00 89.12 122 LYS A N 1
ATOM 1011 C CA . LYS A 1 122 ? 5.583 0.704 5.733 1.00 89.12 122 LYS A CA 1
ATOM 1012 C C . LYS A 1 122 ? 4.258 1.427 5.465 1.00 89.12 122 LYS A C 1
ATOM 1014 O O . LYS A 1 122 ? 4.200 2.312 4.625 1.00 89.12 122 LYS A O 1
ATOM 1019 N N . ILE A 1 123 ? 3.187 1.085 6.186 1.00 89.75 123 ILE A N 1
ATOM 1020 C CA . ILE A 1 123 ? 1.894 1.788 6.090 1.00 89.75 123 ILE A CA 1
ATOM 1021 C C . ILE A 1 123 ? 2.058 3.266 6.461 1.00 89.75 123 ILE A C 1
ATOM 1023 O O . ILE A 1 123 ? 1.529 4.134 5.776 1.00 89.75 123 ILE A O 1
ATOM 1027 N N . HIS A 1 124 ? 2.781 3.550 7.541 1.00 92.31 124 HIS A N 1
ATOM 1028 C CA . HIS A 1 124 ? 3.015 4.906 8.018 1.00 92.31 124 HIS A CA 1
ATOM 1029 C C . HIS A 1 124 ? 3.819 5.743 7.009 1.00 92.31 124 HIS A C 1
ATOM 1031 O O . HIS A 1 124 ? 3.435 6.878 6.738 1.00 92.31 124 HIS A O 1
ATOM 1037 N N . GLU A 1 125 ? 4.875 5.186 6.412 1.00 88.06 125 GLU A N 1
ATOM 1038 C CA . GLU A 1 125 ? 5.650 5.829 5.338 1.00 88.06 125 GLU A CA 1
ATOM 1039 C C . GLU A 1 125 ? 4.778 6.149 4.123 1.00 88.06 125 GLU A C 1
ATOM 1041 O O . GLU A 1 125 ? 4.770 7.287 3.667 1.00 88.06 125 GLU A O 1
ATOM 1046 N N . LEU A 1 126 ? 3.962 5.196 3.664 1.00 85.81 126 LEU A N 1
ATOM 1047 C CA . LEU A 1 126 ? 3.063 5.402 2.523 1.00 85.81 126 LEU A CA 1
ATOM 1048 C C . LEU A 1 126 ? 2.033 6.508 2.770 1.00 85.81 126 LEU A C 1
ATOM 1050 O O . LEU A 1 126 ? 1.710 7.265 1.859 1.00 85.81 126 LEU A O 1
ATOM 1054 N N . ILE A 1 127 ? 1.511 6.608 3.996 1.00 87.69 127 ILE A N 1
ATOM 1055 C CA . ILE A 1 127 ? 0.595 7.694 4.358 1.00 87.69 127 ILE A CA 1
ATOM 1056 C C . ILE A 1 127 ? 1.357 9.025 4.417 1.00 87.69 127 ILE A C 1
ATOM 1058 O O . ILE A 1 127 ? 0.841 10.023 3.925 1.00 87.69 127 ILE A O 1
ATOM 1062 N N . LYS A 1 128 ? 2.583 9.059 4.963 1.00 86.69 128 LYS A N 1
ATOM 1063 C CA . LYS A 1 128 ? 3.418 10.275 4.989 1.00 86.69 128 LYS A CA 1
ATOM 1064 C C . LYS A 1 128 ? 3.780 10.775 3.595 1.00 86.69 128 LYS A C 1
ATOM 1066 O O . LYS A 1 128 ? 3.640 11.964 3.343 1.00 86.69 128 LYS A O 1
ATOM 1071 N N . GLU A 1 129 ? 4.201 9.890 2.696 1.00 80.69 129 GLU A N 1
ATOM 1072 C CA . GLU A 1 129 ? 4.497 10.242 1.301 1.00 80.69 129 GLU A CA 1
ATOM 1073 C C . GLU A 1 129 ? 3.284 10.870 0.603 1.00 80.69 129 GLU A C 1
ATOM 1075 O O . GLU A 1 129 ? 3.433 11.780 -0.210 1.00 80.69 129 GLU A O 1
ATOM 1080 N N . ALA A 1 130 ? 2.077 10.414 0.945 1.00 76.62 130 ALA A N 1
ATOM 1081 C CA . ALA A 1 130 ? 0.837 10.977 0.431 1.00 76.62 130 ALA A CA 1
ATOM 1082 C C . ALA A 1 130 ? 0.463 12.346 1.043 1.00 76.62 130 ALA A C 1
ATOM 1084 O O . ALA A 1 130 ? -0.330 13.053 0.436 1.00 76.62 130 ALA A O 1
ATOM 1085 N N . PHE A 1 131 ? 1.017 12.736 2.202 1.00 72.94 131 PHE A N 1
ATOM 1086 C CA . PHE A 1 131 ? 0.849 14.082 2.782 1.00 72.94 131 PHE A CA 1
ATOM 1087 C C . PHE A 1 131 ? 1.776 15.135 2.165 1.00 72.94 131 PHE A C 1
ATOM 1089 O O . PHE A 1 131 ? 1.478 16.322 2.224 1.00 72.94 131 PHE A O 1
ATOM 1096 N N . THR A 1 132 ? 2.936 14.720 1.653 1.00 61.38 132 THR A N 1
ATOM 1097 C CA . THR A 1 132 ? 4.007 15.619 1.186 1.00 61.38 132 THR A CA 1
ATOM 1098 C C . THR A 1 132 ? 3.835 16.122 -0.254 1.00 61.38 132 THR A C 1
ATOM 1100 O O . THR A 1 132 ? 4.788 16.644 -0.829 1.00 61.38 132 THR A O 1
ATOM 1103 N N . ILE A 1 133 ? 2.655 15.940 -0.852 1.00 48.31 133 ILE A N 1
ATOM 1104 C CA . ILE A 1 133 ? 2.304 16.331 -2.229 1.00 48.31 133 ILE A CA 1
ATOM 1105 C C . ILE A 1 133 ? 1.046 17.192 -2.166 1.00 48.31 133 ILE A C 1
ATOM 1107 O O . ILE A 1 133 ? 1.020 18.224 -2.868 1.00 48.31 133 ILE A O 1
#

pLDDT: mean 85.32, std 10.45, range [48.31, 97.06]

InterPro domains:
  IPR001841 Zinc finger, RING-type [PF13639] (3-42)
  IPR001841 Zinc finger, RING-type [PS50089] (4-42)
  IPR001841 Zinc finger, RING-type [SM00184] (4-42)
  IPR013083 Zinc finger, RING/FYVE/PHD-type [G3DSA:3.30.40.10] (2-62)
  IPR050731 HRD1 family E3 ubiquitin-protein ligases [PTHR22763] (3-43)

Sequence (133 aa):
MNLCLICYEPLLTSIKTMKCSHQFHKKCIKKWLDIKPTCPYCLSIVENKFKIHVKFNNNNLKNNYICSIDRNKILLLNCKTDVYKILYIRYIKNISLYPKTLCINYQDHILKIQSNCKQLIKIHELIKEAFTI

Secondary structure (DSSP, 8-state):
--B-TTT--B--SSEEE-TTS-EEEHHHHHHHHTT-SB-TTT--BS---EEEEEEETT----EEEEEEE-SSEEEEEETTT--EEEEEGGGEEEEEEETTEEEEEETTEEEEEE--HHHHHHHHHHHHHHH--

Radius of gyration: 17.16 Å; chains: 1; bounding box: 35×28×51 Å

Foldseek 3Di:
DDAAVQVRHDPDDQWDQAPVRDIHRPVRVVVVCVPQQADPPPRWGGDQWDFWFKDKPPDPDGFTWTWGDTLFWIWTQGPPPRDIDIATLVQFPDWDDDQQWIWTRGNPIIMIIGDHPVSNVVVRVRSVVSVVD